Protein AF-A0A537CE14-F1 (afdb_monomer_lite)

Radius of gyration: 16.47 Å; chains: 1; bounding box: 47×19×30 Å

Secondary structure (DSSP, 8-state):
--------TTTEEEEE-TT-BHHHHHHHHHHHHHTT-EEEEE-GGGPBPPS-HHHHHHHHHHHHH---SS-STTSPP-----

Foldseek 3Di:
DDPDDDDDDPQEDEAEQAPAAPVVVVVVQVVSVVVVGHYHYPPPVRHDHDDDPVVVVVVLVVVVVQFDPPDRVPTDDRDPDD

pLDDT: mean 82.73, std 14.8, range [36.03, 94.31]

Sequence (82 aa):
MKKMVASLSPEEEVVDASNLILGRMASYVAKQALEGKKMVVLNAERAIISGTKARVVARAKTRLKTRTLGSQDKAPTHPRRP

Structure (mmCIF, N/CA/C/O backbone):
data_AF-A0A537CE14-F1
#
_entry.id   AF-A0A537CE14-F1
#
loop_
_atom_site.group_PDB
_atom_site.id
_atom_site.type_symbol
_atom_site.label_atom_id
_atom_site.label_alt_id
_atom_site.label_comp_id
_atom_site.label_asym_id
_atom_site.label_entity_id
_atom_site.label_seq_id
_atom_site.pdbx_PDB_ins_code
_atom_site.Cartn_x
_atom_site.Cartn_y
_atom_site.Cartn_z
_atom_site.occupancy
_atom_site.B_iso_or_equiv
_atom_site.auth_seq_id
_atom_site.auth_comp_id
_atom_site.auth_asym_id
_atom_site.auth_atom_id
_atom_site.pdbx_PDB_model_num
ATOM 1 N N . MET A 1 1 ? -21.882 3.004 -12.502 1.00 36.03 1 MET A N 1
ATOM 2 C CA . MET A 1 1 ? -21.852 1.524 -12.480 1.00 36.03 1 MET A CA 1
ATOM 3 C C . MET A 1 1 ? -21.361 1.069 -11.109 1.00 36.03 1 MET A C 1
ATOM 5 O O . MET A 1 1 ? -20.164 1.034 -10.869 1.00 36.03 1 MET A O 1
ATOM 9 N N . LYS A 1 2 ? -22.297 0.841 -10.180 1.00 36.88 2 LYS A N 1
ATOM 10 C CA . LYS A 1 2 ? -22.057 0.403 -8.796 1.00 36.88 2 LYS A CA 1
ATOM 11 C C . LYS A 1 2 ? -21.951 -1.127 -8.828 1.00 36.88 2 LYS A C 1
ATOM 13 O O . LYS A 1 2 ? -22.969 -1.782 -9.023 1.00 36.88 2 LYS A O 1
ATOM 18 N N . LYS A 1 3 ? -20.754 -1.706 -8.716 1.00 38.81 3 LYS A N 1
ATOM 19 C CA . LYS A 1 3 ? -20.621 -3.146 -8.447 1.00 38.81 3 LYS A CA 1
ATOM 20 C C . LYS A 1 3 ? -20.598 -3.337 -6.932 1.00 38.81 3 LYS A C 1
ATOM 22 O O . LYS A 1 3 ? -19.538 -3.394 -6.331 1.00 38.81 3 LYS A O 1
ATOM 27 N N . MET A 1 4 ? -21.785 -3.354 -6.330 1.00 49.69 4 MET A N 1
ATOM 28 C CA . MET A 1 4 ? -22.008 -3.959 -5.015 1.00 49.69 4 MET A CA 1
ATOM 29 C C . MET A 1 4 ? -22.349 -5.423 -5.268 1.00 49.69 4 MET A C 1
ATOM 31 O O . MET A 1 4 ? -23.304 -5.690 -5.997 1.00 49.69 4 MET A O 1
ATOM 35 N N . VAL A 1 5 ? -21.596 -6.361 -4.696 1.00 46.38 5 VAL A N 1
ATOM 36 C CA . VAL A 1 5 ? -22.021 -7.763 -4.644 1.00 46.38 5 VAL A CA 1
ATOM 37 C C . VAL A 1 5 ? -21.727 -8.337 -3.259 1.00 46.38 5 VAL A C 1
ATOM 39 O O . VAL A 1 5 ? -20.593 -8.282 -2.798 1.00 46.38 5 VAL A O 1
ATOM 42 N N . ALA A 1 6 ? -22.794 -8.917 -2.698 1.00 41.28 6 ALA A N 1
ATOM 43 C CA . ALA A 1 6 ? -22.925 -9.769 -1.514 1.00 41.28 6 ALA A CA 1
ATOM 44 C C . ALA A 1 6 ? -22.828 -9.091 -0.130 1.00 41.28 6 ALA A C 1
ATOM 46 O O . ALA A 1 6 ? -21.777 -8.672 0.334 1.00 41.28 6 ALA A O 1
ATOM 47 N N . SER A 1 7 ? -23.991 -9.031 0.521 1.00 50.12 7 SER A N 1
ATOM 48 C CA . SER A 1 7 ? -24.274 -8.556 1.877 1.00 50.12 7 SER A CA 1
ATOM 49 C C . SER A 1 7 ? -23.527 -9.332 2.966 1.00 50.12 7 SER A C 1
ATOM 51 O O . SER A 1 7 ? -23.729 -10.540 3.094 1.00 50.12 7 SER A O 1
ATOM 53 N N . LEU A 1 8 ? -22.773 -8.620 3.803 1.00 49.25 8 LEU A N 1
ATOM 54 C CA . LEU A 1 8 ? -22.154 -9.100 5.041 1.00 49.25 8 LEU A CA 1
ATOM 55 C C . LEU A 1 8 ? -22.174 -7.940 6.038 1.00 49.25 8 LEU A C 1
ATOM 57 O O . LEU A 1 8 ? -21.425 -7.003 5.848 1.00 49.25 8 LEU A O 1
ATOM 61 N N . SER A 1 9 ? -23.087 -7.994 7.019 1.00 53.97 9 SER A N 1
ATOM 62 C CA . SER A 1 9 ? -23.332 -7.004 8.090 1.00 53.97 9 SER A CA 1
ATOM 63 C C . SER A 1 9 ? -23.422 -5.508 7.657 1.00 53.97 9 SER A C 1
ATOM 65 O O . SER A 1 9 ? -22.985 -5.113 6.585 1.00 53.97 9 SER A O 1
ATOM 67 N N . PRO A 1 10 ? -24.077 -4.608 8.412 1.00 57.69 10 PRO A N 1
ATOM 68 C CA . PRO A 1 10 ? -24.282 -3.231 7.938 1.00 57.69 10 PRO A CA 1
ATOM 69 C C . PRO A 1 10 ? -22.995 -2.392 7.771 1.00 57.69 10 PRO A C 1
ATOM 71 O O . PRO A 1 10 ? -23.073 -1.270 7.273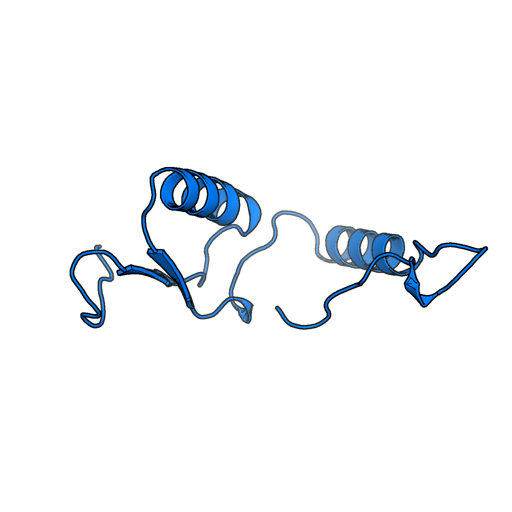 1.00 57.69 10 PRO A O 1
ATOM 74 N N . GLU A 1 11 ? -21.825 -2.910 8.165 1.00 68.25 11 GLU A N 1
ATOM 75 C CA . GLU A 1 11 ? -20.586 -2.131 8.310 1.00 68.25 11 GLU A CA 1
ATOM 76 C C . GLU A 1 11 ? -19.390 -2.660 7.499 1.00 68.25 11 GLU A C 1
ATOM 78 O O . GLU A 1 11 ? -18.291 -2.106 7.615 1.00 68.25 11 GLU A O 1
ATOM 83 N N . GLU A 1 12 ? -19.572 -3.710 6.687 1.00 75.56 12 GLU A N 1
ATOM 84 C CA . GLU A 1 12 ? -18.506 -4.253 5.835 1.00 75.56 12 GLU A CA 1
ATOM 85 C C . GLU A 1 12 ? -18.664 -3.770 4.390 1.00 75.56 12 GLU A C 1
ATOM 87 O O . GLU A 1 12 ? -19.651 -4.042 3.704 1.00 75.56 12 GLU A O 1
ATOM 92 N N . GLU A 1 13 ? -17.663 -3.037 3.911 1.00 84.81 13 GLU A N 1
ATOM 93 C CA . GLU A 1 13 ? -17.597 -2.550 2.539 1.00 84.81 13 GLU A CA 1
ATOM 94 C C . GLU A 1 13 ? -16.591 -3.395 1.748 1.00 84.81 13 GLU A C 1
ATOM 96 O O . GLU A 1 13 ? -15.425 -3.553 2.126 1.00 84.81 13 GLU A O 1
ATOM 101 N N . VAL A 1 14 ? -17.063 -3.968 0.642 1.00 88.56 14 VAL A N 1
ATOM 102 C CA . VAL A 1 14 ? -16.274 -4.848 -0.224 1.00 88.56 14 VAL A CA 1
ATOM 103 C C . VAL A 1 14 ? -15.766 -4.061 -1.430 1.00 88.56 14 VAL A C 1
ATOM 105 O O . VAL A 1 14 ? -16.552 -3.476 -2.177 1.00 88.56 14 VAL A O 1
ATOM 108 N N . VAL A 1 15 ? -14.451 -4.082 -1.650 1.00 88.44 15 VAL A N 1
ATOM 109 C CA . VAL A 1 15 ? -13.777 -3.407 -2.766 1.00 88.44 15 VAL A CA 1
ATOM 110 C C . VAL A 1 15 ? -13.113 -4.442 -3.671 1.00 88.44 15 VAL A C 1
ATOM 112 O O . VAL A 1 15 ? -12.224 -5.176 -3.247 1.00 88.44 15 VAL A O 1
ATOM 115 N N . ASP A 1 16 ? -13.511 -4.480 -4.942 1.00 92.12 16 ASP A N 1
ATOM 116 C CA . ASP A 1 16 ? -12.826 -5.265 -5.975 1.00 92.12 16 ASP A CA 1
ATOM 117 C C . ASP A 1 16 ? -11.616 -4.481 -6.502 1.00 92.12 16 ASP A C 1
ATOM 119 O O . ASP A 1 16 ? -11.770 -3.398 -7.069 1.00 92.12 16 ASP A O 1
ATOM 123 N N . ALA A 1 17 ? -10.408 -5.019 -6.318 1.00 90.25 17 ALA A N 1
ATOM 124 C CA . ALA A 1 17 ? -9.160 -4.373 -6.727 1.00 90.25 17 ALA A CA 1
ATOM 125 C C . ALA A 1 17 ? -8.880 -4.461 -8.240 1.00 90.25 17 ALA A C 1
ATOM 127 O O . ALA A 1 17 ? -7.907 -3.876 -8.730 1.00 90.25 17 ALA A O 1
ATOM 128 N N . SER A 1 18 ? -9.721 -5.167 -9.000 1.00 91.75 18 SER A N 1
ATOM 129 C CA . SER A 1 18 ? -9.555 -5.347 -10.442 1.00 91.75 18 SER A CA 1
ATOM 130 C C . SER A 1 18 ? -9.510 -4.009 -11.189 1.00 91.75 18 SER A C 1
ATOM 132 O O . SER A 1 18 ? -10.439 -3.207 -11.117 1.00 91.75 18 SER A O 1
ATOM 134 N N . ASN A 1 19 ? -8.439 -3.781 -11.959 1.00 89.94 19 ASN A N 1
ATOM 135 C CA . ASN A 1 19 ? -8.230 -2.566 -12.764 1.00 89.94 19 ASN A CA 1
ATOM 136 C C . ASN A 1 19 ? -8.110 -1.257 -11.945 1.00 89.94 19 ASN A C 1
ATOM 138 O O . ASN A 1 19 ? -8.150 -0.161 -12.509 1.00 89.94 19 ASN A O 1
ATOM 142 N N . LEU A 1 20 ? -7.933 -1.347 -10.622 1.00 91.69 20 LEU A N 1
ATOM 143 C CA . LEU A 1 20 ? -7.684 -0.192 -9.760 1.00 91.69 20 LEU A CA 1
ATOM 144 C C . LEU A 1 20 ? -6.188 0.023 -9.543 1.00 91.69 20 LEU A C 1
ATOM 146 O O . LEU A 1 20 ? -5.406 -0.920 -9.442 1.00 91.69 20 LEU A O 1
ATOM 150 N N . ILE A 1 21 ? -5.777 1.289 -9.431 1.00 92.81 21 ILE A N 1
ATOM 151 C CA . ILE A 1 21 ? -4.387 1.624 -9.112 1.00 92.81 21 ILE A CA 1
ATOM 152 C C . ILE A 1 21 ? -4.150 1.370 -7.621 1.00 92.81 21 ILE A C 1
ATOM 154 O O . ILE A 1 21 ? -4.716 2.078 -6.786 1.00 92.81 21 ILE A O 1
ATOM 158 N N . LEU A 1 22 ? -3.257 0.427 -7.303 1.00 90.25 22 LEU A N 1
ATOM 159 C CA . LEU A 1 22 ? -2.978 -0.064 -5.946 1.00 90.25 22 LEU A CA 1
ATOM 160 C C . LEU A 1 22 ? -2.790 1.069 -4.934 1.00 90.25 22 LEU A C 1
ATOM 162 O O . LEU A 1 22 ? -3.443 1.089 -3.898 1.00 90.25 22 LEU A O 1
ATOM 166 N N . GLY A 1 23 ? -1.944 2.053 -5.251 1.00 90.00 23 GLY A N 1
ATOM 167 C CA . GLY A 1 23 ? -1.669 3.163 -4.335 1.00 90.00 23 GLY A CA 1
ATOM 168 C C . GLY A 1 23 ? -2.886 4.056 -4.076 1.00 90.00 23 GLY A C 1
ATOM 169 O O . GLY A 1 23 ? -3.123 4.449 -2.941 1.00 90.00 23 GLY A O 1
ATOM 170 N N . ARG A 1 24 ? -3.684 4.344 -5.114 1.00 92.88 24 ARG A N 1
ATOM 171 C CA . ARG A 1 24 ? -4.872 5.207 -4.986 1.00 92.88 24 ARG A CA 1
ATOM 172 C C . ARG A 1 24 ? -5.969 4.512 -4.186 1.00 92.88 24 ARG A C 1
ATOM 174 O O . ARG A 1 24 ? -6.568 5.124 -3.308 1.00 92.88 24 ARG A O 1
ATOM 181 N N . MET A 1 25 ? -6.188 3.231 -4.472 1.00 93.06 25 MET A N 1
ATOM 182 C CA . MET A 1 25 ? -7.134 2.397 -3.738 1.00 93.06 25 MET A CA 1
ATOM 183 C C . MET A 1 25 ? -6.721 2.263 -2.269 1.00 93.06 25 MET A C 1
ATOM 185 O O . MET A 1 25 ? -7.551 2.462 -1.390 1.00 93.06 25 MET A O 1
ATOM 189 N N . ALA A 1 26 ? -5.438 2.003 -1.995 1.00 91.88 26 ALA A N 1
ATOM 190 C CA . ALA A 1 26 ? -4.933 1.853 -0.634 1.00 91.88 26 ALA A CA 1
ATOM 191 C C . ALA A 1 26 ? -5.164 3.110 0.218 1.00 91.88 26 ALA A C 1
ATOM 193 O O . ALA A 1 26 ? -5.586 2.990 1.363 1.00 91.88 26 ALA A O 1
ATOM 194 N N . SER A 1 27 ? -4.951 4.311 -0.333 1.00 94.31 27 SER A N 1
ATOM 195 C CA . SER A 1 27 ? -5.228 5.562 0.388 1.00 94.31 27 SER A CA 1
ATOM 196 C C . SER A 1 27 ? -6.709 5.734 0.727 1.00 94.31 27 SER A C 1
ATOM 198 O O . SER A 1 27 ? -7.032 6.172 1.829 1.00 94.31 27 SER A O 1
ATOM 200 N N . TYR A 1 28 ? -7.605 5.378 -0.197 1.00 92.38 28 TYR A N 1
ATOM 201 C CA . TYR A 1 28 ? -9.045 5.425 0.050 1.00 92.38 28 TYR A CA 1
ATOM 202 C C . TYR A 1 28 ? -9.455 4.425 1.137 1.00 92.38 28 TYR A C 1
ATOM 204 O O . TYR A 1 28 ? -10.045 4.820 2.137 1.00 92.38 28 TYR A O 1
ATOM 212 N N . VAL A 1 29 ? -9.060 3.157 0.989 1.00 93.06 29 VAL A N 1
ATOM 213 C CA . VAL A 1 29 ? -9.366 2.089 1.953 1.00 93.06 29 VAL A CA 1
ATOM 214 C C . VAL A 1 29 ? -8.815 2.422 3.342 1.00 93.06 29 VAL A C 1
ATOM 216 O O . VAL A 1 29 ? -9.523 2.259 4.329 1.00 93.06 29 VAL A O 1
ATOM 219 N N . ALA A 1 30 ? -7.591 2.952 3.430 1.00 92.88 30 ALA A N 1
ATOM 220 C CA . ALA A 1 30 ? -6.989 3.351 4.700 1.00 92.88 30 ALA A CA 1
ATOM 221 C C . ALA A 1 30 ? -7.793 4.449 5.407 1.00 92.88 30 ALA A C 1
ATOM 223 O O . ALA A 1 30 ? -8.005 4.362 6.613 1.00 92.88 30 ALA A O 1
ATOM 224 N N . LYS A 1 31 ? -8.278 5.459 4.671 1.00 93.75 31 LYS A N 1
ATOM 225 C CA . LYS A 1 31 ? -9.116 6.514 5.253 1.00 93.75 31 LYS A CA 1
ATOM 226 C C . LYS A 1 31 ? -10.416 5.940 5.812 1.00 93.75 31 LYS A C 1
ATOM 228 O O . LYS A 1 31 ? -10.751 6.209 6.959 1.00 93.75 31 LYS A O 1
ATOM 233 N N . GLN A 1 32 ? -11.107 5.112 5.034 1.00 90.69 32 GLN A N 1
ATOM 234 C CA . GLN A 1 32 ? -12.374 4.528 5.470 1.00 90.69 32 GLN A CA 1
ATOM 235 C C . GLN A 1 32 ? -12.193 3.567 6.659 1.00 90.69 32 GLN A C 1
ATOM 237 O O . GLN A 1 32 ? -13.041 3.517 7.545 1.00 90.69 32 GLN A O 1
ATOM 242 N N . ALA A 1 33 ? -11.074 2.837 6.704 1.00 90.06 33 ALA A N 1
ATOM 243 C CA . ALA A 1 33 ? -10.731 1.978 7.834 1.00 90.06 33 ALA A CA 1
ATOM 244 C C . ALA A 1 33 ? -10.463 2.785 9.118 1.00 90.06 33 ALA A C 1
ATOM 246 O O . ALA A 1 33 ? -10.882 2.374 10.196 1.00 90.06 33 ALA A O 1
ATOM 247 N N . LEU A 1 34 ? -9.815 3.954 9.014 1.00 92.19 34 LEU A N 1
ATOM 248 C CA . LEU A 1 34 ? -9.618 4.866 10.151 1.00 92.19 34 LEU A CA 1
ATOM 249 C C . LEU A 1 34 ? -10.931 5.488 10.649 1.00 92.19 34 LEU A C 1
ATOM 251 O O . LEU A 1 34 ? -11.048 5.784 11.833 1.00 92.19 34 LEU A O 1
ATOM 255 N N . GLU A 1 35 ? -11.921 5.655 9.770 1.00 91.31 35 GLU A N 1
ATOM 256 C CA . GLU A 1 35 ? -13.280 6.091 10.126 1.00 91.31 35 GLU A CA 1
ATOM 257 C C . GLU A 1 35 ? -14.102 4.992 10.832 1.00 91.31 35 GLU A C 1
ATOM 259 O O . GLU A 1 35 ? -15.247 5.230 11.208 1.00 91.31 35 GLU A O 1
ATOM 264 N N . GLY A 1 36 ? -13.532 3.798 11.034 1.00 87.62 36 GLY A N 1
ATOM 265 C CA . GLY A 1 36 ? -14.153 2.701 11.779 1.00 87.62 36 GLY A CA 1
ATOM 266 C C . GLY A 1 36 ? -14.928 1.700 10.922 1.00 87.62 36 GLY A C 1
ATOM 267 O O . GLY A 1 36 ? -15.533 0.783 11.467 1.00 87.62 36 GLY A O 1
ATOM 268 N N . LYS A 1 37 ? -14.895 1.825 9.590 1.00 87.50 37 LYS A N 1
ATOM 269 C CA . LYS A 1 37 ? -15.547 0.864 8.687 1.00 87.50 37 LYS A CA 1
ATOM 270 C C . LYS A 1 37 ? -14.682 -0.375 8.490 1.00 87.50 37 LYS A C 1
ATOM 272 O O . LYS A 1 37 ? -13.463 -0.277 8.330 1.00 87.50 37 LYS A O 1
ATOM 277 N N . LYS A 1 38 ? -15.310 -1.547 8.410 1.00 88.38 38 LYS A N 1
ATOM 278 C CA . LYS A 1 38 ? -14.612 -2.783 8.046 1.00 88.38 38 LYS A CA 1
ATOM 279 C C . LYS A 1 38 ? -14.519 -2.877 6.527 1.00 88.38 38 LYS A C 1
ATOM 281 O O . LYS A 1 38 ? -15.518 -2.775 5.827 1.00 88.38 38 LYS A O 1
ATOM 286 N N . MET A 1 39 ? -13.306 -3.050 6.013 1.00 88.81 39 MET A N 1
ATOM 287 C CA . MET A 1 39 ? -13.031 -3.060 4.575 1.00 88.81 39 MET A CA 1
ATOM 288 C C . MET A 1 39 ? -12.495 -4.421 4.152 1.00 88.81 39 MET A C 1
ATOM 290 O O . MET A 1 39 ? -11.514 -4.901 4.722 1.00 88.81 39 MET A O 1
ATOM 294 N N . VAL A 1 40 ? -13.093 -5.011 3.120 1.00 91.19 40 VAL A N 1
ATOM 295 C CA . VAL A 1 40 ? -12.637 -6.273 2.526 1.00 91.19 40 VAL A CA 1
ATOM 296 C C . VAL A 1 40 ? -12.201 -6.014 1.090 1.00 91.19 40 VAL A C 1
ATOM 298 O O . VAL A 1 40 ? -13.000 -5.597 0.256 1.00 91.19 40 VAL A O 1
ATOM 301 N N . VAL A 1 41 ? -10.927 -6.268 0.787 1.00 90.56 41 VAL A N 1
ATOM 302 C CA . VAL A 1 41 ? -10.382 -6.129 -0.571 1.00 90.56 41 VAL A CA 1
ATOM 303 C C . VAL A 1 41 ? -10.335 -7.498 -1.239 1.00 90.56 41 VAL A C 1
ATOM 305 O O . VAL A 1 41 ? -9.716 -8.424 -0.717 1.00 90.56 41 VAL A O 1
ATOM 308 N N . LEU A 1 42 ? -10.968 -7.618 -2.404 1.00 92.12 42 LEU A N 1
ATOM 309 C CA . LEU A 1 42 ? -10.989 -8.833 -3.218 1.00 92.12 42 LEU A CA 1
ATOM 310 C C . LEU A 1 42 ? -10.117 -8.671 -4.469 1.00 92.12 42 LEU A C 1
ATOM 312 O O . LEU A 1 42 ? -9.925 -7.560 -4.964 1.00 92.12 42 LEU A O 1
ATOM 316 N N . ASN A 1 43 ? -9.625 -9.794 -4.999 1.00 91.00 43 ASN A N 1
ATOM 317 C CA . ASN A 1 43 ? -8.822 -9.869 -6.228 1.00 91.00 43 ASN A CA 1
ATOM 318 C C . ASN A 1 43 ? -7.564 -8.980 -6.215 1.00 91.00 43 A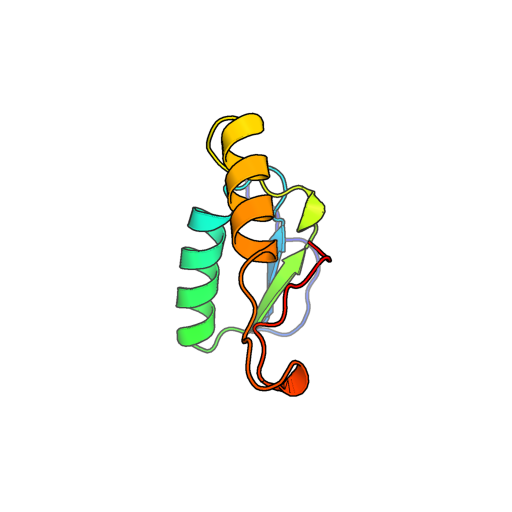SN A C 1
ATOM 320 O O . ASN A 1 43 ? -7.256 -8.306 -7.204 1.00 91.00 43 ASN A O 1
ATOM 324 N N . ALA A 1 44 ? -6.827 -8.954 -5.100 1.00 88.19 44 ALA A N 1
ATOM 325 C CA . ALA A 1 44 ? -5.616 -8.141 -4.962 1.00 88.19 44 ALA A CA 1
ATOM 326 C C . ALA A 1 44 ? -4.559 -8.451 -6.044 1.00 88.19 44 ALA A C 1
ATOM 328 O O . ALA A 1 44 ? -3.802 -7.566 -6.448 1.00 88.19 44 ALA A O 1
ATOM 329 N N . GLU A 1 45 ? -4.561 -9.664 -6.606 1.00 89.56 45 GLU A N 1
ATOM 330 C CA . GLU A 1 45 ? -3.688 -10.062 -7.711 1.00 89.56 45 GLU A CA 1
ATOM 331 C C . GLU A 1 45 ? -3.961 -9.318 -9.030 1.00 89.56 45 GLU A C 1
ATOM 333 O O . GLU A 1 45 ? -3.096 -9.281 -9.907 1.00 89.56 45 GLU A O 1
ATOM 338 N N . ARG A 1 46 ? -5.147 -8.708 -9.177 1.00 91.19 46 ARG A N 1
ATOM 339 C CA . ARG A 1 46 ? -5.570 -7.944 -10.364 1.00 91.19 46 ARG A CA 1
ATOM 340 C C . ARG A 1 46 ? -5.374 -6.431 -10.229 1.00 91.19 46 ARG A C 1
ATOM 342 O O . ARG A 1 46 ? -5.752 -5.684 -11.138 1.00 91.19 46 ARG A O 1
ATOM 349 N N . ALA A 1 47 ? -4.790 -5.970 -9.124 1.00 91.56 47 ALA A N 1
ATOM 350 C CA . ALA A 1 47 ? -4.499 -4.559 -8.913 1.00 91.56 47 ALA A CA 1
ATOM 351 C C . ALA A 1 47 ? -3.399 -4.052 -9.863 1.00 91.56 47 ALA A C 1
ATOM 353 O O . ALA A 1 47 ? -2.406 -4.728 -10.140 1.00 91.56 47 ALA A O 1
ATOM 354 N N . ILE A 1 48 ? -3.543 -2.813 -10.333 1.00 92.06 48 ILE A N 1
ATOM 355 C CA . ILE A 1 48 ? -2.601 -2.173 -11.253 1.00 92.06 48 ILE A CA 1
ATOM 356 C C . ILE A 1 48 ? -1.578 -1.352 -10.473 1.00 92.06 48 ILE A C 1
ATOM 358 O O . ILE A 1 48 ? -1.911 -0.488 -9.661 1.00 92.06 48 ILE A O 1
ATOM 362 N N . ILE A 1 49 ? -0.299 -1.561 -10.777 1.00 91.31 49 ILE A N 1
ATOM 363 C CA . ILE A 1 49 ? 0.790 -0.703 -10.309 1.00 91.31 49 ILE A CA 1
ATOM 364 C C . ILE A 1 49 ? 1.165 0.243 -11.446 1.00 91.31 49 ILE A C 1
ATOM 366 O O . ILE A 1 49 ? 1.486 -0.197 -12.548 1.00 91.31 49 ILE A O 1
ATOM 370 N N . SER A 1 50 ? 1.136 1.549 -11.183 1.00 89.00 50 SER A N 1
ATOM 371 C CA . SER A 1 50 ? 1.522 2.548 -12.175 1.00 89.00 50 SER A CA 1
ATOM 372 C C . SER A 1 50 ? 3.034 2.541 -12.436 1.00 89.00 50 SER A C 1
ATOM 374 O O . SER A 1 50 ? 3.854 2.398 -11.524 1.00 89.00 50 SER A O 1
ATOM 376 N N . GLY A 1 51 ? 3.405 2.744 -13.702 1.00 88.75 51 GLY A N 1
ATOM 377 C CA . GLY A 1 51 ? 4.793 2.811 -14.162 1.00 88.75 51 GLY A CA 1
ATOM 378 C C . GLY A 1 51 ? 5.218 1.613 -15.013 1.00 88.75 51 GLY A C 1
ATOM 379 O O . GLY A 1 51 ? 4.443 0.703 -15.291 1.00 88.75 51 GLY A O 1
ATOM 380 N N . THR A 1 52 ? 6.475 1.623 -15.462 1.00 92.81 52 THR A N 1
ATOM 381 C CA . THR A 1 52 ? 7.016 0.554 -16.310 1.00 92.81 52 THR A CA 1
ATOM 382 C C . THR A 1 52 ? 7.318 -0.705 -15.498 1.00 92.81 52 THR A C 1
ATOM 384 O O . THR A 1 52 ? 7.854 -0.640 -14.386 1.00 92.81 52 THR A O 1
ATOM 387 N N . LYS A 1 53 ? 7.050 -1.879 -16.084 1.00 90.00 53 LYS A N 1
ATOM 388 C CA . LYS A 1 53 ? 7.306 -3.190 -15.459 1.00 90.00 53 LYS A CA 1
ATOM 389 C C . LYS A 1 53 ? 8.738 -3.315 -14.931 1.00 90.00 53 LYS A C 1
ATOM 391 O O . LYS A 1 53 ? 8.940 -3.766 -13.806 1.00 90.00 53 LYS A O 1
ATOM 396 N N . ALA A 1 54 ? 9.726 -2.865 -15.707 1.00 93.12 54 ALA A N 1
ATOM 397 C CA . ALA A 1 54 ? 11.137 -2.905 -15.321 1.00 93.12 54 ALA A CA 1
ATOM 398 C C . ALA A 1 54 ? 11.407 -2.137 -14.016 1.00 93.12 54 ALA A C 1
ATOM 400 O O . ALA A 1 54 ? 12.065 -2.657 -13.115 1.00 93.12 54 ALA A O 1
ATOM 401 N N . ARG A 1 55 ? 10.838 -0.932 -13.874 1.00 92.69 55 ARG A N 1
ATOM 402 C CA . ARG A 1 55 ? 1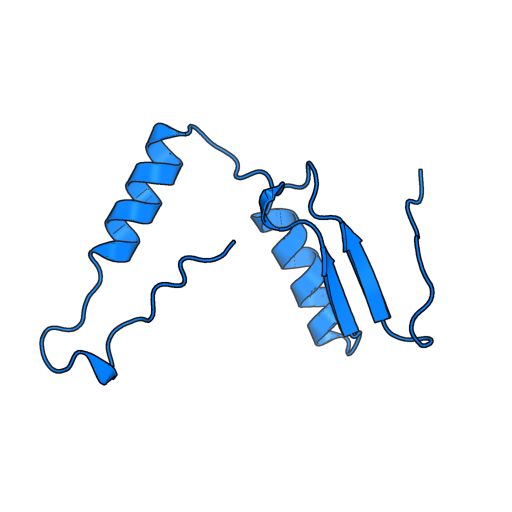0.996 -0.101 -12.675 1.00 92.69 55 ARG A CA 1
ATOM 403 C C . ARG A 1 55 ? 10.315 -0.721 -11.459 1.00 92.69 55 ARG A C 1
ATOM 405 O O . ARG A 1 55 ? 10.900 -0.733 -10.377 1.00 92.69 55 ARG A O 1
ATOM 412 N N . VAL A 1 56 ? 9.103 -1.251 -11.631 1.00 90.94 56 VAL A N 1
ATOM 413 C CA . VAL A 1 56 ? 8.353 -1.908 -10.547 1.00 90.94 56 VAL A CA 1
ATOM 414 C C . VAL A 1 56 ? 9.117 -3.127 -10.028 1.00 90.94 56 VAL A C 1
ATOM 416 O O . VAL A 1 56 ? 9.342 -3.254 -8.824 1.00 90.94 56 VAL A O 1
ATOM 419 N N . VAL A 1 57 ? 9.605 -3.977 -10.935 1.00 91.06 57 VAL A N 1
ATOM 420 C CA . VAL A 1 57 ? 10.392 -5.166 -10.579 1.00 91.06 57 VAL A CA 1
ATOM 421 C C . VAL A 1 57 ? 11.719 -4.783 -9.925 1.00 91.06 57 VAL A C 1
ATOM 423 O O . VAL A 1 57 ? 12.094 -5.383 -8.919 1.00 91.06 57 VAL A O 1
ATOM 426 N N . ALA A 1 58 ? 12.428 -3.778 -10.446 1.00 92.94 58 ALA A N 1
ATOM 427 C CA . ALA A 1 58 ? 13.673 -3.301 -9.846 1.00 92.94 58 ALA A CA 1
ATOM 428 C C . ALA A 1 58 ? 13.450 -2.807 -8.409 1.00 92.94 58 ALA A C 1
ATOM 430 O O . ALA A 1 58 ? 14.179 -3.205 -7.504 1.00 92.94 58 ALA A O 1
ATOM 431 N N . ARG A 1 59 ? 12.390 -2.023 -8.171 1.00 89.38 59 ARG A N 1
ATOM 432 C CA . ARG A 1 59 ? 12.022 -1.544 -6.831 1.00 89.38 59 ARG A CA 1
ATOM 433 C C . ARG A 1 59 ? 11.716 -2.697 -5.875 1.00 89.38 59 ARG A C 1
ATOM 435 O O . ARG A 1 59 ? 12.194 -2.688 -4.742 1.00 89.38 59 ARG A O 1
ATOM 442 N N . ALA A 1 60 ? 10.962 -3.697 -6.332 1.00 87.94 60 ALA A N 1
ATOM 443 C CA . ALA A 1 60 ? 10.669 -4.888 -5.540 1.00 87.94 60 ALA A 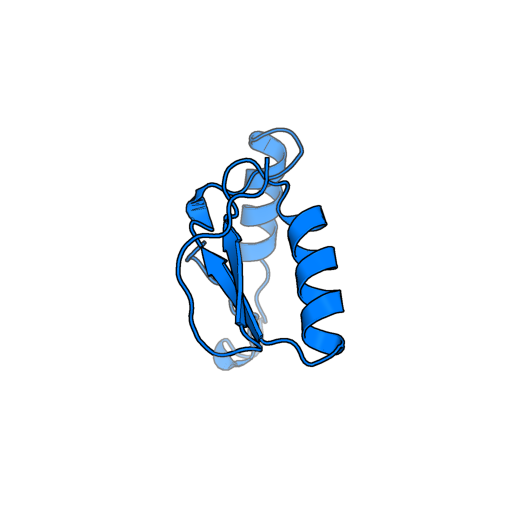CA 1
ATOM 444 C C . ALA A 1 60 ? 11.950 -5.663 -5.184 1.00 87.94 60 ALA A C 1
ATOM 446 O O . ALA A 1 60 ? 12.143 -6.041 -4.030 1.00 87.94 60 ALA A O 1
ATOM 447 N N . LYS A 1 61 ? 12.872 -5.833 -6.143 1.00 89.06 61 LYS A N 1
ATOM 448 C CA . LYS A 1 61 ? 14.184 -6.458 -5.905 1.00 89.06 61 LYS A CA 1
ATOM 449 C C . LYS A 1 61 ? 15.025 -5.671 -4.901 1.00 89.06 61 LYS A C 1
ATOM 451 O O . LYS A 1 61 ? 15.651 -6.283 -4.044 1.00 89.06 61 LYS A O 1
ATOM 456 N N . THR A 1 62 ? 15.034 -4.340 -4.976 1.00 89.19 62 THR A N 1
ATOM 457 C CA . THR A 1 62 ? 15.743 -3.495 -4.003 1.00 89.19 62 THR A CA 1
ATOM 458 C C . THR A 1 62 ? 15.173 -3.670 -2.602 1.00 89.19 62 THR A C 1
ATOM 460 O O . THR A 1 62 ? 15.942 -3.862 -1.667 1.00 89.19 62 THR A O 1
ATOM 463 N N . ARG A 1 63 ? 13.842 -3.701 -2.456 1.00 86.25 63 ARG A N 1
ATOM 464 C CA . ARG A 1 63 ? 13.189 -3.940 -1.160 1.00 86.25 63 ARG A CA 1
ATOM 465 C C . ARG A 1 63 ? 13.598 -5.287 -0.559 1.00 86.25 63 ARG A C 1
ATOM 467 O O . ARG A 1 63 ? 13.958 -5.334 0.606 1.00 86.25 63 ARG A O 1
ATOM 474 N N . LEU A 1 64 ? 13.633 -6.350 -1.364 1.00 85.62 64 LEU A N 1
ATOM 475 C CA . LEU A 1 64 ? 14.052 -7.688 -0.919 1.00 85.62 64 LEU A CA 1
ATOM 476 C C . LEU A 1 64 ? 15.518 -7.761 -0.467 1.00 85.62 64 LEU A C 1
ATOM 478 O O . LEU A 1 64 ? 15.879 -8.659 0.287 1.00 85.62 64 LEU A O 1
ATOM 482 N N . LYS A 1 65 ? 16.378 -6.846 -0.932 1.00 85.38 65 LYS A N 1
ATOM 483 C CA . LYS A 1 65 ? 17.774 -6.776 -0.480 1.00 85.38 65 LYS A CA 1
ATOM 484 C C . LYS A 1 65 ? 17.904 -6.168 0.916 1.00 85.38 65 LYS A C 1
ATOM 486 O O . LYS A 1 65 ? 18.924 -6.412 1.561 1.00 85.38 65 LYS A O 1
ATOM 491 N N . THR A 1 66 ? 16.910 -5.399 1.371 1.00 82.31 66 THR A N 1
ATOM 492 C CA . THR A 1 66 ? 16.907 -4.776 2.695 1.00 82.31 66 THR A CA 1
ATOM 493 C C . THR A 1 66 ? 16.825 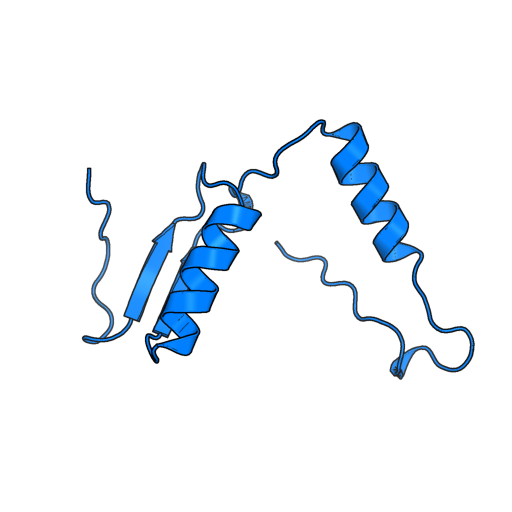-5.853 3.769 1.00 82.31 66 THR A C 1
ATOM 495 O O . THR A 1 66 ? 15.812 -6.544 3.899 1.00 82.31 66 THR A O 1
ATOM 498 N N . ARG A 1 67 ? 17.903 -5.982 4.542 1.00 78.19 67 ARG A N 1
ATOM 499 C CA . ARG A 1 67 ? 18.052 -6.942 5.635 1.00 78.19 67 ARG A CA 1
ATOM 500 C C . ARG A 1 67 ? 18.842 -6.310 6.775 1.00 78.19 67 ARG A C 1
ATOM 502 O O . ARG A 1 67 ? 19.692 -5.455 6.531 1.00 78.19 67 ARG A O 1
ATOM 509 N N . THR A 1 68 ? 18.575 -6.747 7.998 1.00 78.19 68 THR A N 1
ATOM 510 C CA . THR A 1 68 ? 19.344 -6.346 9.180 1.00 78.19 68 THR A CA 1
ATOM 511 C C . THR A 1 68 ? 20.543 -7.281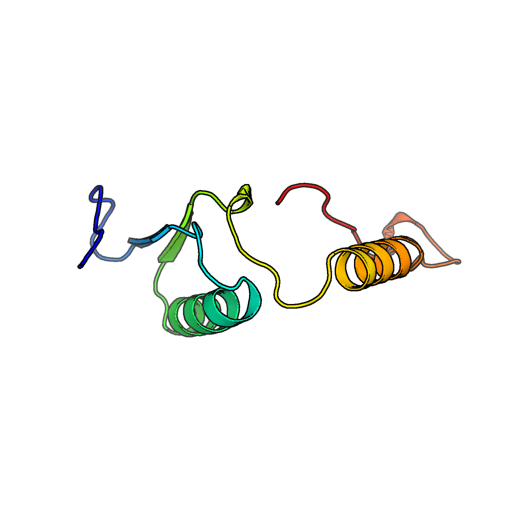 9.328 1.00 78.19 68 THR A C 1
ATOM 513 O O . THR A 1 68 ? 20.381 -8.494 9.232 1.00 78.19 68 THR A O 1
ATOM 516 N N . LEU A 1 69 ? 21.744 -6.733 9.542 1.00 75.88 69 LEU A N 1
ATOM 517 C CA . LEU A 1 69 ? 22.968 -7.535 9.703 1.00 75.88 69 LEU A CA 1
ATOM 518 C C . LEU A 1 69 ? 23.053 -8.224 11.075 1.00 75.88 69 LEU A C 1
ATOM 520 O O . LEU A 1 69 ? 23.656 -9.283 11.178 1.00 75.88 69 LEU A O 1
ATOM 524 N N . GLY A 1 70 ? 22.445 -7.639 12.114 1.00 79.12 70 GLY A N 1
ATOM 525 C CA . GLY A 1 70 ? 22.558 -8.132 13.492 1.00 79.12 70 GLY A CA 1
ATOM 526 C C . GLY A 1 70 ? 21.702 -9.361 13.819 1.00 79.12 70 GLY A C 1
ATOM 527 O O . GLY A 1 70 ? 22.188 -10.297 14.436 1.00 79.12 70 GLY A O 1
ATOM 528 N N . SER A 1 71 ? 20.424 -9.379 13.431 1.00 77.38 71 SER A N 1
ATOM 529 C CA . SER A 1 71 ? 19.517 -10.506 13.697 1.00 77.38 71 SER A CA 1
ATOM 530 C C . SER A 1 71 ? 18.446 -10.578 12.612 1.00 77.38 71 SER A C 1
ATOM 532 O O . SER A 1 71 ? 17.859 -9.552 12.251 1.00 77.38 71 SER A O 1
ATOM 534 N N . GLN A 1 72 ? 18.208 -11.784 12.087 1.00 75.25 72 GLN A N 1
ATOM 535 C CA . GLN A 1 72 ? 17.208 -12.029 11.044 1.00 75.25 72 GLN A CA 1
ATOM 536 C C . GLN A 1 72 ? 15.772 -11.960 11.575 1.00 75.25 72 GLN A C 1
ATOM 538 O O . GLN A 1 72 ? 14.890 -11.546 10.830 1.00 75.25 72 GLN A O 1
ATOM 543 N N . ASP A 1 73 ? 15.540 -12.248 12.857 1.00 78.75 73 ASP A N 1
ATOM 544 C CA . ASP A 1 73 ? 14.194 -12.207 13.453 1.00 78.75 73 ASP A CA 1
ATOM 545 C C . ASP A 1 73 ? 13.643 -10.780 13.539 1.00 78.75 73 ASP A C 1
ATOM 547 O O . ASP A 1 73 ? 12.443 -10.547 13.427 1.00 78.75 73 ASP A O 1
ATOM 551 N N . LYS A 1 74 ? 14.538 -9.797 13.694 1.00 80.88 74 LYS A N 1
ATOM 552 C CA . LYS A 1 74 ? 14.203 -8.364 13.666 1.00 80.88 74 LYS A CA 1
ATOM 553 C C . LYS A 1 74 ? 14.329 -7.760 12.266 1.00 80.88 74 LYS A C 1
ATOM 555 O O . LYS A 1 74 ? 14.251 -6.539 12.114 1.00 80.88 74 LYS A O 1
ATOM 560 N N . ALA A 1 75 ? 14.600 -8.572 11.243 1.00 82.94 75 ALA A N 1
ATOM 561 C CA . ALA A 1 75 ? 14.713 -8.073 9.883 1.00 82.94 75 ALA A CA 1
ATOM 562 C C . ALA A 1 75 ? 13.327 -7.726 9.307 1.00 82.94 75 ALA A C 1
ATOM 564 O O . ALA A 1 75 ? 12.311 -8.298 9.708 1.00 82.94 75 ALA A O 1
ATOM 565 N N . PRO A 1 76 ? 13.260 -6.800 8.335 1.00 84.50 76 PRO A N 1
ATOM 566 C CA . PRO A 1 76 ? 12.005 -6.471 7.677 1.00 84.50 76 PRO A CA 1
ATOM 567 C C . PRO A 1 76 ? 11.378 -7.708 7.030 1.00 84.50 76 PRO A C 1
ATOM 569 O O . PRO A 1 76 ? 11.995 -8.362 6.187 1.00 84.50 76 PRO A O 1
ATOM 572 N N . THR A 1 77 ? 10.130 -8.007 7.391 1.00 85.19 77 THR A N 1
ATOM 573 C CA . THR A 1 77 ? 9.379 -9.084 6.743 1.00 85.19 77 THR A CA 1
ATOM 574 C C . THR A 1 77 ? 8.941 -8.634 5.353 1.00 85.19 77 THR A C 1
ATOM 576 O O . THR A 1 77 ? 8.273 -7.609 5.187 1.00 85.19 77 THR A O 1
ATOM 579 N N . HIS A 1 78 ? 9.304 -9.416 4.337 1.00 86.50 78 HIS A N 1
ATOM 580 C CA . HIS A 1 78 ? 8.943 -9.157 2.944 1.00 86.50 78 HIS A CA 1
ATOM 581 C C . HIS A 1 78 ? 7.806 -10.090 2.508 1.00 86.50 78 HIS A C 1
ATOM 583 O O . HIS A 1 78 ? 8.081 -11.220 2.095 1.00 86.50 78 HIS A O 1
ATOM 589 N N . PRO A 1 79 ? 6.532 -9.655 2.576 1.00 87.88 79 PRO A N 1
ATOM 590 C CA . PRO A 1 79 ? 5.411 -10.479 2.138 1.00 87.88 79 PRO A CA 1
ATOM 591 C C . PRO A 1 79 ? 5.498 -10.768 0.634 1.00 87.88 79 PRO A C 1
ATOM 593 O O . PRO A 1 79 ? 5.843 -9.896 -0.167 1.00 87.88 79 PRO A O 1
ATOM 596 N N . ARG A 1 80 ? 5.208 -12.021 0.266 1.00 86.56 80 ARG A N 1
ATOM 597 C CA . ARG A 1 80 ? 5.245 -12.525 -1.120 1.00 86.56 80 ARG A CA 1
ATOM 598 C C . ARG A 1 80 ? 3.867 -12.669 -1.758 1.00 86.56 80 ARG A C 1
ATOM 600 O O . ARG A 1 80 ? 3.793 -12.777 -2.978 1.00 86.56 80 ARG A O 1
ATOM 607 N N . ARG A 1 81 ? 2.815 -12.725 -0.940 1.00 86.31 81 ARG A N 1
ATOM 608 C CA . ARG A 1 81 ? 1.437 -12.837 -1.415 1.00 86.31 81 ARG A CA 1
ATOM 609 C C . ARG A 1 81 ? 0.923 -11.445 -1.809 1.00 86.31 81 ARG A C 1
ATOM 611 O O . ARG A 1 81 ? 1.235 -10.501 -1.076 1.00 86.31 81 ARG A O 1
ATOM 618 N N . PRO A 1 82 ? 0.251 -11.325 -2.966 1.00 79.69 82 PRO A N 1
ATOM 619 C CA . PRO A 1 82 ? -0.448 -10.107 -3.356 1.00 79.69 82 PRO A CA 1
ATOM 620 C C . PRO A 1 82 ? -1.650 -9.839 -2.447 1.00 79.69 82 PRO A C 1
ATOM 622 O O . PRO A 1 82 ? -2.210 -10.820 -1.904 1.00 79.69 82 PRO A O 1
#